Protein AF-A0A526YEN0-F1 (afdb_monomer)

Mean predicted aligned error: 3.42 Å

Secondary structure (DSSP, 8-state):
--SS-SS-SSHHHHHHHHTSTTHHHHHHHHHT-S----PPEE-STT-HHHHTTSS-HHHHHHHHHTT--EEETTEEE-TTS--

Solvent-accessible surface area (backbone atoms only — not comparable to full-atom values): 5179 Å² total; per-residue (Å²): 132,78,97,60,76,96,72,60,97,41,74,65,53,41,51,56,59,58,66,40,90,67,44,60,59,55,52,51,54,62,71,67,47,96,73,86,89,79,70,81,44,55,46,52,85,80,21,67,51,41,74,70,66,77,39,54,69,69,57,45,53,49,44,36,74,74,47,27,53,29,28,47,95,90,42,49,17,28,93,89,68,51,110

Nearest PDB structures (foldseek):
  4l51-assembly1_B  TM=9.568E-01  e=2.896E-05  Escherich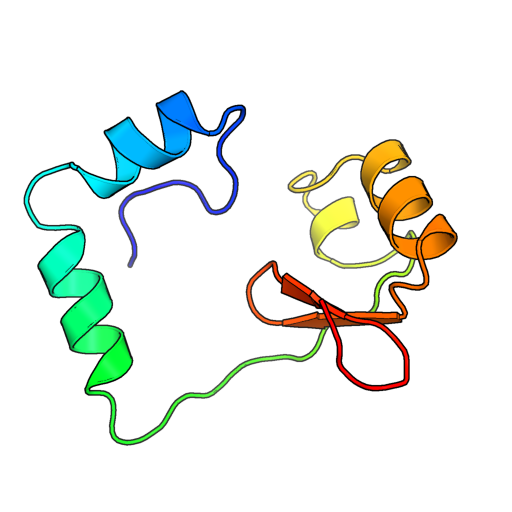ia coli K-12
  4l4z-assembly1_A  TM=9.588E-01  e=3.089E-05  Escherichia coli K-12
  4l51-assembly1_A  TM=9.559E-01  e=3.751E-05  Escherichia coli K-12
  4r9n-assembly1_A  TM=9.309E-01  e=2.511E-03  Listeria monocytogenes EGD-e
  2w48-assembly1_D  TM=7.852E-01  e=1.298E-01  Klebsiella pneumoniae

pLDDT: mean 92.87, std 4.04, range [69.38, 98.12]

Structure (mmCIF, N/CA/C/O backbone):
data_AF-A0A526YEN0-F1
#
_entry.id   AF-A0A526YEN0-F1
#
loop_
_atom_site.group_PDB
_atom_site.id
_atom_site.type_symbol
_atom_site.label_atom_id
_atom_site.label_alt_id
_atom_site.label_comp_id
_atom_site.label_asym_id
_atom_site.label_entity_id
_atom_site.label_seq_id
_atom_site.pdbx_PDB_ins_code
_atom_site.Cartn_x
_atom_site.Cartn_y
_atom_site.Cartn_z
_atom_site.occupancy
_atom_site.B_iso_or_equiv
_atom_site.auth_seq_id
_atom_site.auth_comp_id
_atom_site.auth_asym_id
_atom_site.auth_atom_id
_atom_site.pdbx_PDB_model_num
ATOM 1 N N . VAL A 1 1 ? -9.723 12.541 -1.962 1.00 69.38 1 VAL A N 1
ATOM 2 C CA . VAL A 1 1 ? -8.547 12.129 -1.157 1.00 69.38 1 VAL A CA 1
ATOM 3 C C . VAL A 1 1 ? -9.052 11.231 -0.046 1.00 69.38 1 VAL A C 1
ATOM 5 O O . VAL A 1 1 ? -10.078 11.562 0.535 1.00 69.38 1 VAL A O 1
ATOM 8 N N . MET A 1 2 ? -8.401 10.093 0.189 1.00 86.81 2 MET A N 1
ATOM 9 C CA . MET A 1 2 ? -8.767 9.163 1.261 1.00 86.81 2 MET A CA 1
ATOM 10 C C . MET A 1 2 ? -8.396 9.784 2.623 1.00 86.81 2 MET A C 1
ATOM 12 O O . MET A 1 2 ? -7.225 10.114 2.804 1.00 86.81 2 MET A O 1
ATOM 16 N N . PRO A 1 3 ? -9.334 9.984 3.571 1.00 89.75 3 PRO A N 1
ATOM 17 C CA . PRO A 1 3 ? -9.050 10.673 4.832 1.00 89.75 3 PRO A CA 1
ATOM 18 C C . PRO A 1 3 ? -8.551 9.715 5.930 1.00 89.75 3 PRO A C 1
ATOM 20 O O . PRO A 1 3 ? -8.879 9.877 7.102 1.00 89.75 3 PRO A O 1
ATOM 23 N N . VAL A 1 4 ? -7.763 8.707 5.548 1.00 93.31 4 VAL A N 1
ATOM 24 C CA . VAL A 1 4 ? -7.093 7.756 6.448 1.00 93.31 4 VAL A CA 1
ATOM 25 C C . VAL A 1 4 ? -5.655 7.531 5.968 1.00 93.31 4 VAL A C 1
ATOM 27 O O . VAL A 1 4 ? -5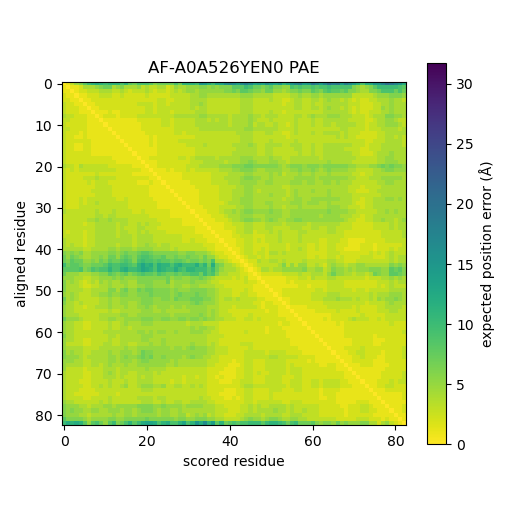.382 7.731 4.780 1.00 93.31 4 VAL A O 1
ATOM 30 N N . PRO A 1 5 ? -4.722 7.155 6.861 1.00 91.69 5 PRO A N 1
ATOM 31 C CA . PRO A 1 5 ? -3.353 6.843 6.462 1.00 91.69 5 PRO A CA 1
ATOM 32 C C . PRO A 1 5 ? -3.294 5.624 5.529 1.00 91.69 5 PRO A C 1
ATOM 34 O O . PRO A 1 5 ? -4.189 4.780 5.529 1.00 91.69 5 PRO A O 1
ATOM 37 N N . MET A 1 6 ? -2.210 5.531 4.751 1.00 89.00 6 MET A N 1
ATOM 38 C CA . MET A 1 6 ? -1.954 4.399 3.851 1.00 89.00 6 MET A CA 1
ATOM 39 C C . MET A 1 6 ? -1.676 3.098 4.618 1.00 89.00 6 MET A C 1
ATOM 41 O O . MET A 1 6 ? -2.212 2.054 4.259 1.00 89.00 6 MET A O 1
ATOM 45 N N . PHE A 1 7 ? -0.888 3.180 5.695 1.00 90.56 7 PHE A N 1
ATOM 46 C CA . PHE A 1 7 ? -0.588 2.067 6.595 1.00 90.56 7 PHE A CA 1
ATOM 47 C C . PHE A 1 7 ? -1.137 2.361 7.992 1.00 90.56 7 PHE A C 1
ATOM 49 O O . PHE A 1 7 ? -1.047 3.486 8.487 1.00 90.56 7 PHE A O 1
ATOM 56 N N . ALA A 1 8 ? -1.721 1.342 8.617 1.00 93.25 8 ALA A N 1
ATOM 57 C CA . ALA A 1 8 ? -2.111 1.364 10.020 1.00 93.25 8 ALA A CA 1
ATOM 58 C C . ALA A 1 8 ? -1.088 0.560 10.826 1.00 93.25 8 ALA A C 1
ATOM 60 O O . ALA A 1 8 ? -0.543 -0.416 10.316 1.00 93.25 8 ALA A O 1
ATOM 61 N N . ASN A 1 9 ? -0.867 0.931 12.085 1.00 90.81 9 ASN A N 1
ATOM 62 C CA . ASN A 1 9 ? 0.111 0.241 12.931 1.00 90.81 9 ASN A CA 1
ATOM 63 C C . ASN A 1 9 ? -0.356 -1.167 13.335 1.00 90.81 9 ASN A C 1
ATOM 65 O O . ASN A 1 9 ? 0.461 -2.032 13.634 1.00 90.81 9 ASN A O 1
ATOM 69 N N . THR A 1 10 ? -1.674 -1.391 13.370 1.00 95.00 10 THR A N 1
ATOM 70 C CA . THR A 1 10 ? -2.291 -2.659 13.772 1.00 95.00 10 THR A CA 1
ATOM 71 C C . THR A 1 10 ? -3.526 -2.982 12.926 1.00 95.00 10 THR A C 1
ATOM 73 O O . THR A 1 10 ? -4.098 -2.121 12.246 1.00 95.00 10 THR A O 1
ATOM 76 N N . VAL A 1 11 ? -3.967 -4.243 12.969 1.00 95.44 11 VAL A N 1
ATOM 77 C CA . VAL A 1 11 ? -5.197 -4.692 12.290 1.00 95.44 11 VAL A CA 1
ATOM 78 C C . VAL A 1 11 ? -6.437 -4.074 12.948 1.00 95.44 11 VAL A C 1
ATOM 80 O O . VAL A 1 11 ? -7.420 -3.747 12.275 1.00 95.44 11 VAL A O 1
ATOM 83 N N . GLU A 1 12 ? -6.378 -3.864 14.257 1.00 97.69 12 GLU A N 1
ATOM 84 C CA . GLU A 1 12 ? -7.393 -3.192 15.057 1.00 97.69 12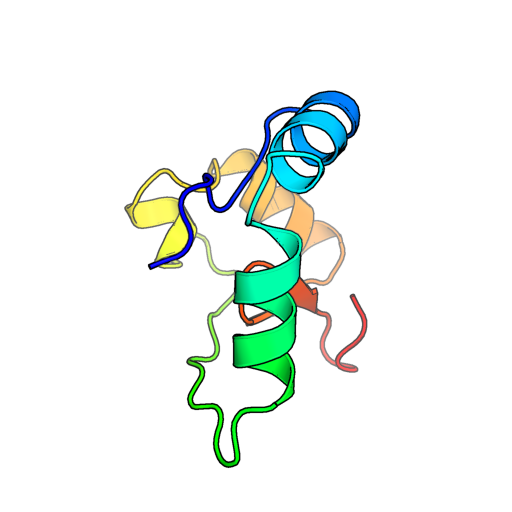 GLU A CA 1
ATOM 85 C C . GLU A 1 12 ? -7.523 -1.724 14.637 1.00 97.69 12 GLU A C 1
ATOM 87 O O . GLU A 1 12 ? -8.629 -1.279 14.323 1.00 97.69 12 GLU A O 1
ATOM 92 N N . ASP A 1 13 ? -6.401 -1.003 14.517 1.00 96.88 13 ASP A N 1
ATOM 93 C CA . ASP A 1 13 ? -6.382 0.380 14.025 1.00 96.88 13 ASP A CA 1
ATOM 94 C C . ASP A 1 13 ? -6.955 0.460 12.613 1.00 96.88 13 ASP A C 1
ATOM 96 O O . ASP A 1 13 ? -7.802 1.308 12.331 1.00 96.88 13 ASP A O 1
ATOM 100 N N . ARG A 1 14 ? -6.558 -0.462 11.725 1.00 95.38 14 ARG A N 1
ATOM 101 C CA . ARG A 1 14 ? -7.121 -0.551 10.372 1.00 95.38 14 ARG A CA 1
ATOM 102 C C . ARG A 1 14 ? -8.640 -0.699 10.418 1.00 95.38 14 ARG A C 1
ATOM 104 O O . ARG A 1 14 ? -9.341 -0.044 9.653 1.00 95.38 14 ARG A O 1
ATOM 111 N N . THR A 1 15 ? -9.155 -1.544 11.304 1.00 96.50 15 THR A N 1
ATOM 112 C CA . THR A 1 15 ? -10.599 -1.764 11.451 1.00 96.50 15 THR A CA 1
ATOM 113 C C . THR A 1 15 ? -11.307 -0.495 11.924 1.00 96.50 15 THR A C 1
ATOM 115 O O . THR A 1 15 ? -12.333 -0.120 11.358 1.00 96.50 15 THR A O 1
ATOM 118 N N . VAL A 1 16 ? -10.735 0.213 12.902 1.00 96.50 16 VAL A N 1
ATOM 119 C CA . VAL A 1 16 ? -11.272 1.488 13.401 1.00 96.50 16 VAL A CA 1
ATOM 120 C C . VAL A 1 16 ? -11.257 2.566 12.315 1.00 96.50 16 VAL A C 1
ATOM 122 O O . VAL A 1 16 ? -12.262 3.255 12.130 1.00 96.50 16 VAL A O 1
ATOM 125 N N . LEU A 1 17 ? -10.151 2.698 11.578 1.00 96.00 17 LEU A N 1
ATOM 126 C CA . LEU A 1 17 ? -9.992 3.666 10.490 1.00 96.00 17 LEU A CA 1
ATOM 127 C C . LEU A 1 17 ? -10.986 3.404 9.355 1.00 96.00 17 LEU A C 1
ATOM 129 O O . LEU A 1 17 ? -11.638 4.332 8.884 1.00 96.00 17 LEU A O 1
ATOM 133 N N . LEU A 1 18 ? -11.150 2.145 8.947 1.00 94.38 18 LEU A N 1
ATOM 134 C CA . LEU A 1 18 ? -12.095 1.774 7.891 1.00 94.38 18 LEU A CA 1
ATOM 135 C C . LEU A 1 18 ? -13.560 1.860 8.335 1.00 94.38 18 LEU A C 1
ATOM 137 O O . LEU A 1 18 ? -14.437 2.021 7.492 1.00 94.38 18 LEU A O 1
ATOM 141 N N . GLY A 1 19 ? -13.827 1.787 9.641 1.00 95.38 19 GLY A N 1
ATOM 142 C CA . GLY A 1 19 ? -15.159 1.968 10.216 1.00 95.38 19 GLY A CA 1
ATOM 143 C C . GLY A 1 19 ? -15.604 3.428 10.353 1.00 95.38 19 GLY A C 1
ATOM 144 O O . GLY A 1 19 ? -16.737 3.675 10.767 1.00 95.38 19 GLY A O 1
ATOM 145 N N . GLN A 1 20 ? -14.746 4.408 10.039 1.00 95.81 20 GLN A N 1
ATOM 146 C CA . GLN A 1 20 ? -15.131 5.817 10.109 1.00 95.81 2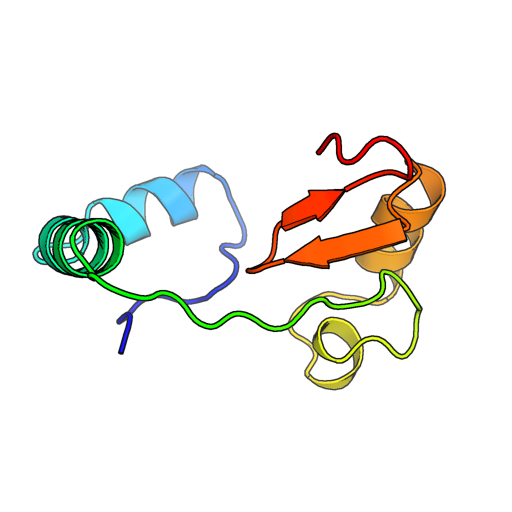0 GLN A CA 1
ATOM 147 C C . GLN A 1 20 ? -16.209 6.146 9.068 1.00 95.81 20 GLN A C 1
ATOM 149 O O . GLN A 1 20 ? -16.196 5.666 7.932 1.00 95.81 20 GLN A O 1
ATOM 154 N N . LYS A 1 21 ? -17.154 7.007 9.456 1.00 94.62 21 LYS A N 1
ATOM 155 C CA . LYS A 1 21 ? -18.264 7.420 8.592 1.00 94.62 21 LYS A CA 1
ATOM 156 C C . LYS A 1 21 ? -17.738 8.038 7.292 1.00 94.62 21 LYS A C 1
ATOM 158 O O . LYS A 1 21 ? -16.922 8.955 7.335 1.00 94.62 21 LYS A O 1
ATOM 163 N N . GLY A 1 22 ? -18.259 7.586 6.152 1.00 93.12 22 GLY A N 1
ATOM 164 C CA . GLY A 1 22 ? -17.891 8.104 4.834 1.00 93.12 22 GLY A CA 1
ATOM 165 C C . GLY A 1 22 ? -16.719 7.379 4.166 1.00 93.12 22 GLY A C 1
ATOM 166 O O . GLY A 1 22 ? -16.481 7.608 2.983 1.00 93.12 22 GLY A O 1
ATOM 167 N N . ILE A 1 23 ? -15.978 6.517 4.878 1.00 95.19 23 ILE A N 1
ATOM 168 C CA . ILE A 1 23 ? -14.840 5.794 4.285 1.00 95.19 23 ILE A CA 1
ATOM 169 C C . ILE A 1 23 ? -15.315 4.770 3.257 1.00 95.19 23 ILE A C 1
ATOM 171 O O . ILE A 1 23 ? -14.768 4.720 2.155 1.00 95.19 23 ILE A O 1
ATOM 175 N N . SER A 1 24 ? -16.358 4.001 3.578 1.00 92.94 24 SER A N 1
ATOM 176 C CA . SER A 1 24 ? -16.976 3.037 2.658 1.00 92.94 24 SER A CA 1
ATOM 177 C C . SER A 1 24 ? -17.357 3.668 1.319 1.00 92.94 24 SER A C 1
ATOM 179 O O . SER A 1 24 ? -17.031 3.129 0.267 1.00 92.94 24 SER A O 1
ATOM 181 N N . GLU A 1 25 ? -17.964 4.850 1.352 1.00 94.81 25 GLU A N 1
ATOM 182 C CA . GLU A 1 25 ? -18.452 5.569 0.182 1.00 94.81 25 GLU A CA 1
ATOM 183 C C . GLU A 1 25 ? -17.299 6.038 -0.717 1.00 94.81 25 GLU A C 1
ATOM 185 O O . GLU A 1 25 ? -17.413 6.005 -1.941 1.00 94.81 25 GLU A O 1
ATOM 190 N N . VAL A 1 26 ? -16.157 6.421 -0.130 1.00 93.81 26 VAL A N 1
ATOM 191 C CA . VAL A 1 26 ? -14.942 6.754 -0.892 1.00 93.81 26 VAL A CA 1
ATOM 192 C C . VAL A 1 26 ? -14.359 5.509 -1.567 1.00 93.81 26 VAL A C 1
ATOM 194 O O . VAL A 1 26 ? -13.939 5.586 -2.723 1.00 93.81 26 VAL A O 1
ATOM 197 N N . PHE A 1 27 ? -14.351 4.357 -0.885 1.00 92.44 27 PHE A N 1
ATOM 198 C CA . PHE A 1 27 ? -13.929 3.091 -1.494 1.00 92.44 27 PHE A CA 1
ATOM 199 C C . PHE A 1 27 ? -14.849 2.676 -2.640 1.00 92.44 27 PHE A C 1
ATOM 201 O O . PHE A 1 27 ? -14.363 2.256 -3.689 1.00 92.44 27 PHE A O 1
ATOM 208 N N . ASP A 1 28 ? -16.161 2.792 -2.458 1.00 94.56 28 ASP A N 1
ATOM 209 C CA . ASP A 1 28 ? -17.132 2.398 -3.476 1.00 94.56 28 ASP A CA 1
ATOM 210 C C . ASP A 1 28 ? -17.061 3.308 -4.704 1.00 94.56 28 ASP A C 1
ATOM 212 O O . ASP A 1 28 ? -17.109 2.810 -5.829 1.00 94.56 28 ASP A O 1
ATOM 216 N N . LEU A 1 29 ? -16.809 4.607 -4.512 1.00 93.88 29 LEU A N 1
ATOM 217 C CA . LEU A 1 29 ? -16.502 5.522 -5.610 1.00 93.88 29 LEU A CA 1
ATOM 218 C C . LEU A 1 29 ? -15.252 5.083 -6.390 1.00 93.88 29 LEU A C 1
ATOM 220 O O . LEU A 1 29 ? -15.263 5.093 -7.617 1.00 93.88 29 LEU A O 1
ATOM 224 N N . GLY A 1 30 ? -14.186 4.676 -5.693 1.00 93.31 30 GLY A N 1
ATOM 225 C CA . GLY A 1 30 ? -12.963 4.181 -6.331 1.00 93.31 30 GLY A CA 1
ATOM 226 C C . GLY A 1 30 ? -13.180 2.889 -7.125 1.00 93.31 30 GLY A C 1
ATOM 227 O O . GLY A 1 30 ? -12.682 2.764 -8.239 1.00 93.31 30 GLY A O 1
ATOM 228 N N . LYS A 1 31 ? -13.965 1.946 -6.589 1.00 94.25 31 LYS A N 1
ATOM 229 C CA . LYS A 1 31 ? -14.310 0.687 -7.276 1.00 94.25 31 LYS A CA 1
ATOM 230 C C . LYS A 1 31 ? -15.197 0.901 -8.502 1.00 94.25 31 LYS A C 1
ATOM 232 O O . LYS A 1 31 ? -15.152 0.091 -9.420 1.00 94.25 31 LYS A O 1
ATOM 237 N N . ALA A 1 32 ? -16.017 1.949 -8.494 1.00 97.06 32 ALA A N 1
ATOM 238 C CA . ALA A 1 32 ? -16.921 2.288 -9.588 1.00 97.06 32 ALA A CA 1
ATOM 239 C C . ALA A 1 32 ? -16.255 3.115 -10.704 1.00 97.06 32 ALA A C 1
ATOM 241 O O . ALA A 1 32 ? -16.931 3.476 -11.663 1.00 97.06 32 ALA A O 1
ATOM 242 N N . ALA A 1 33 ? -14.966 3.448 -10.586 1.00 96.56 33 ALA A N 1
ATOM 243 C CA . ALA A 1 33 ? -14.264 4.229 -11.597 1.00 96.56 33 ALA A CA 1
ATOM 244 C C . ALA A 1 33 ? -14.180 3.483 -12.942 1.00 96.56 33 ALA A C 1
ATOM 246 O O . ALA A 1 33 ? -13.763 2.327 -12.990 1.00 96.56 33 ALA A O 1
ATOM 247 N N . ASP A 1 34 ? -14.488 4.178 -14.042 1.00 98.12 34 ASP A N 1
ATOM 248 C CA . ASP A 1 34 ? -14.360 3.637 -15.405 1.00 98.12 34 ASP A CA 1
ATOM 249 C C . ASP A 1 34 ? -12.897 3.356 -15.797 1.00 98.12 34 ASP A C 1
ATOM 251 O O . ASP A 1 34 ? -12.616 2.526 -16.662 1.00 98.12 34 ASP A O 1
ATOM 255 N N . LEU A 1 35 ? -11.954 4.068 -15.171 1.00 96.88 35 LEU A N 1
ATOM 256 C CA . LEU A 1 35 ? -10.520 3.932 -15.391 1.00 96.88 35 LEU A CA 1
ATOM 257 C C . LEU A 1 35 ? -9.757 4.118 -14.078 1.00 96.88 35 LEU A C 1
ATOM 259 O O . LEU A 1 35 ? -9.925 5.118 -13.378 1.00 96.88 35 LEU A O 1
ATOM 263 N N . LEU A 1 36 ? -8.848 3.185 -13.806 1.00 94.75 36 LEU A N 1
ATOM 264 C CA . LEU A 1 36 ? -7.876 3.264 -12.723 1.00 94.75 36 LEU A CA 1
ATOM 265 C C . LEU A 1 36 ? -6.475 3.386 -13.324 1.00 94.75 36 LEU A C 1
ATOM 267 O O . LEU A 1 36 ? -6.090 2.600 -14.187 1.00 94.75 36 LEU A O 1
ATOM 271 N N . ILE A 1 37 ? -5.711 4.369 -12.853 1.00 95.56 37 ILE A N 1
ATOM 272 C CA . ILE A 1 37 ? -4.300 4.544 -13.203 1.00 95.56 37 ILE A CA 1
ATOM 273 C C . ILE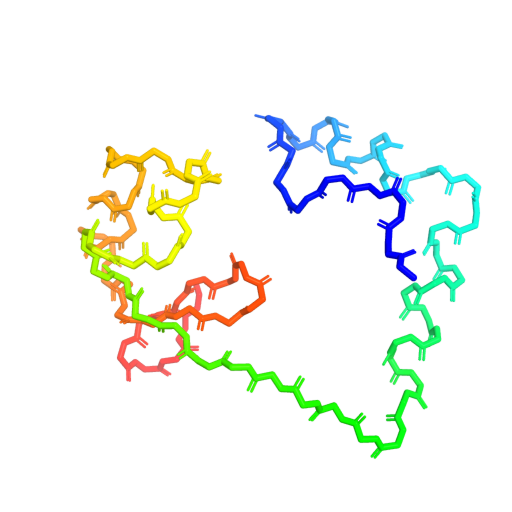 A 1 37 ? -3.499 4.328 -11.925 1.00 95.56 37 ILE A C 1
ATOM 275 O O . ILE A 1 37 ? -3.686 5.052 -10.948 1.00 95.56 37 ILE A O 1
ATOM 279 N N . ALA A 1 38 ? -2.612 3.339 -11.938 1.00 94.25 38 ALA A N 1
ATOM 280 C CA . ALA A 1 38 ? -1.743 3.022 -10.816 1.00 94.25 38 ALA A CA 1
ATOM 281 C C . ALA A 1 38 ? -0.306 2.817 -11.305 1.00 94.25 38 ALA A C 1
ATOM 283 O O . ALA A 1 38 ? -0.078 2.321 -12.408 1.00 94.25 38 ALA A O 1
ATOM 284 N N . GLY A 1 39 ? 0.656 3.240 -10.486 1.00 93.81 39 GLY A N 1
ATOM 285 C CA . GLY A 1 39 ? 2.068 2.945 -10.703 1.00 93.81 39 GLY A CA 1
ATOM 286 C C . GLY A 1 39 ? 2.420 1.574 -10.137 1.00 93.81 39 GLY A C 1
ATOM 287 O O . GLY A 1 39 ? 1.811 1.142 -9.163 1.00 93.81 39 GLY A O 1
ATOM 288 N N . ILE A 1 40 ? 3.412 0.919 -10.734 1.00 93.88 40 ILE A N 1
ATOM 289 C CA . ILE A 1 40 ? 4.005 -0.304 -10.192 1.00 93.88 40 ILE A CA 1
ATOM 290 C C . ILE A 1 40 ? 5.329 0.080 -9.536 1.00 93.88 40 ILE A C 1
ATOM 292 O O . ILE A 1 40 ? 6.202 0.664 -10.184 1.00 93.88 40 ILE A O 1
ATOM 296 N N . GLY A 1 41 ? 5.446 -0.224 -8.249 1.00 92.12 41 GLY A N 1
ATOM 297 C CA . GLY A 1 41 ? 6.655 -0.062 -7.460 1.00 92.12 41 GLY A CA 1
ATOM 298 C C . GLY A 1 41 ? 7.540 -1.306 -7.499 1.00 92.12 41 GLY A C 1
ATOM 299 O O . GLY A 1 41 ? 7.094 -2.413 -7.797 1.00 92.12 41 GLY A O 1
ATOM 300 N N . THR A 1 42 ? 8.815 -1.113 -7.176 1.00 92.44 42 THR A N 1
ATOM 301 C CA . THR A 1 42 ? 9.759 -2.198 -6.879 1.00 92.44 42 THR A CA 1
ATOM 302 C C . THR A 1 42 ? 9.793 -2.448 -5.372 1.00 92.44 42 THR A C 1
ATOM 304 O O . THR A 1 42 ? 9.601 -1.517 -4.588 1.00 92.44 42 THR A O 1
ATOM 307 N N . ALA A 1 43 ? 10.095 -3.676 -4.954 1.00 91.75 43 ALA A N 1
ATOM 308 C CA . ALA A 1 43 ? 10.388 -4.005 -3.559 1.00 91.75 43 ALA A CA 1
ATOM 309 C C . ALA A 1 43 ? 11.880 -3.791 -3.212 1.00 91.75 43 ALA A C 1
ATOM 311 O O . ALA A 1 43 ? 12.470 -4.565 -2.466 1.00 91.75 43 ALA A O 1
ATOM 312 N N . GLU A 1 44 ? 12.559 -2.810 -3.811 1.00 89.19 44 GLU A N 1
ATOM 313 C CA . GLU A 1 44 ? 13.965 -2.474 -3.522 1.00 89.19 44 GLU A CA 1
ATOM 314 C C . GLU A 1 44 ? 14.134 -1.556 -2.304 1.00 89.19 44 GLU A C 1
ATOM 316 O O . GLU A 1 44 ? 13.193 -0.929 -1.825 1.00 89.19 44 GLU A O 1
ATOM 321 N N . ARG A 1 45 ? 15.359 -1.465 -1.776 1.00 80.88 45 ARG A N 1
ATOM 322 C CA . ARG A 1 45 ? 15.652 -0.674 -0.563 1.00 80.88 45 ARG A CA 1
ATOM 323 C C . ARG A 1 45 ? 15.502 0.825 -0.810 1.00 80.88 45 ARG A C 1
ATOM 325 O O . ARG A 1 45 ? 15.270 1.596 0.116 1.00 80.88 45 ARG A O 1
ATOM 332 N N . GLU A 1 46 ? 15.656 1.221 -2.065 1.00 83.38 46 GLU A N 1
ATOM 333 C CA . GLU A 1 46 ? 15.519 2.571 -2.588 1.00 83.38 46 GLU A CA 1
ATOM 334 C C . GLU A 1 46 ? 14.093 2.843 -3.094 1.00 83.38 46 GLU A C 1
ATOM 336 O O . GLU A 1 46 ? 13.835 3.905 -3.665 1.00 83.38 46 GLU A O 1
ATOM 341 N N . ALA A 1 47 ? 13.156 1.906 -2.886 1.00 88.62 47 ALA A N 1
ATOM 342 C CA . ALA A 1 47 ? 11.760 2.085 -3.253 1.00 88.62 47 ALA A CA 1
ATOM 343 C C . ALA A 1 47 ? 11.172 3.343 -2.605 1.00 88.62 47 ALA A C 1
ATOM 345 O O . ALA A 1 47 ? 11.502 3.712 -1.473 1.00 88.62 47 ALA A O 1
ATOM 346 N N . SER A 1 48 ? 10.241 3.980 -3.318 1.00 88.69 48 SER A N 1
ATOM 347 C CA . SER A 1 48 ? 9.682 5.267 -2.902 1.00 88.69 48 SER A CA 1
ATOM 348 C C . SER A 1 48 ? 9.056 5.212 -1.504 1.00 88.69 48 SER A C 1
ATOM 350 O O . SER A 1 48 ? 9.210 6.166 -0.752 1.00 88.69 48 SER A O 1
ATOM 352 N N . LEU A 1 49 ? 8.425 4.091 -1.128 1.00 90.38 49 LEU A N 1
ATOM 353 C CA . LEU A 1 49 ? 7.822 3.898 0.199 1.00 90.38 49 LEU A CA 1
ATOM 354 C C . LEU A 1 49 ? 8.853 3.938 1.338 1.00 90.38 49 LEU A C 1
ATOM 356 O O . LEU A 1 49 ? 8.562 4.465 2.413 1.00 90.38 49 LEU A O 1
ATOM 360 N N . VAL A 1 50 ? 10.069 3.443 1.092 1.00 91.62 50 VAL A N 1
ATOM 361 C CA . VAL A 1 50 ? 11.181 3.519 2.050 1.00 91.62 50 VAL A CA 1
ATOM 362 C C . VAL A 1 50 ? 11.743 4.937 2.095 1.00 91.62 50 VAL A C 1
ATOM 364 O O . VAL A 1 50 ? 11.988 5.479 3.172 1.00 91.62 50 VAL A O 1
ATOM 367 N N . ALA A 1 51 ? 11.914 5.573 0.931 1.00 89.88 51 ALA A N 1
ATOM 368 C CA . ALA A 1 51 ? 12.443 6.932 0.834 1.00 89.88 51 ALA A CA 1
ATOM 369 C C . ALA A 1 51 ? 11.544 7.974 1.524 1.00 89.88 51 ALA A C 1
ATOM 371 O O . ALA A 1 51 ? 12.049 8.936 2.102 1.00 89.88 51 ALA A O 1
ATOM 372 N N . THR A 1 52 ? 10.223 7.777 1.501 1.00 89.69 52 THR A N 1
ATOM 373 C CA . THR A 1 52 ? 9.251 8.645 2.182 1.00 89.69 52 THR A CA 1
ATOM 374 C C . THR A 1 52 ? 9.029 8.284 3.652 1.00 89.69 52 THR A C 1
ATOM 376 O O . THR A 1 52 ? 8.264 8.971 4.323 1.00 89.69 52 THR A O 1
ATOM 379 N N . GLY A 1 53 ? 9.653 7.211 4.155 1.00 89.44 53 GLY A N 1
ATOM 380 C CA . GLY A 1 53 ? 9.454 6.722 5.522 1.00 89.44 53 GLY A CA 1
ATOM 381 C C . GLY A 1 53 ? 8.062 6.141 5.782 1.00 89.44 53 GLY A C 1
ATOM 382 O O . GLY A 1 53 ? 7.624 6.122 6.926 1.00 89.44 53 GLY A O 1
ATOM 383 N N . MET A 1 54 ? 7.351 5.705 4.734 1.00 89.81 54 MET A N 1
ATOM 384 C CA . MET A 1 54 ? 6.060 5.017 4.880 1.00 89.81 54 MET A CA 1
ATOM 385 C C . MET A 1 54 ? 6.234 3.562 5.317 1.00 89.81 54 MET A C 1
ATOM 387 O O . MET A 1 54 ? 5.345 3.020 5.961 1.00 89.81 54 MET A O 1
ATOM 391 N N . ILE A 1 55 ? 7.359 2.954 4.940 1.00 91.12 55 ILE A N 1
ATOM 392 C CA . ILE A 1 55 ? 7.780 1.611 5.337 1.00 91.12 55 ILE A CA 1
ATOM 393 C C . ILE A 1 55 ? 9.226 1.708 5.815 1.00 91.12 55 ILE A C 1
ATOM 395 O O . ILE A 1 55 ? 10.060 2.375 5.190 1.00 91.12 55 ILE A O 1
ATOM 399 N N . GLU A 1 56 ? 9.544 1.041 6.915 1.00 91.75 56 GLU A N 1
ATOM 400 C CA . GLU A 1 56 ? 10.904 0.968 7.418 1.00 91.75 56 GLU A CA 1
ATOM 401 C C . GLU A 1 56 ? 11.782 0.074 6.535 1.00 91.75 56 GLU A C 1
ATOM 403 O O . GLU A 1 56 ? 11.348 -0.913 5.940 1.00 91.75 56 GLU A O 1
ATOM 408 N N . LYS A 1 57 ? 13.089 0.359 6.499 1.00 92.56 57 LYS A N 1
ATOM 409 C CA . LYS A 1 57 ? 14.044 -0.475 5.750 1.00 92.56 57 LYS A CA 1
ATOM 410 C C . LYS A 1 57 ? 13.962 -1.950 6.154 1.00 92.56 57 LYS A C 1
ATOM 412 O O . LYS A 1 57 ? 14.055 -2.809 5.289 1.00 92.56 57 LYS A O 1
ATOM 417 N N . GLY A 1 58 ? 13.794 -2.236 7.448 1.00 93.69 58 GLY A N 1
ATOM 418 C CA . GLY A 1 58 ? 13.703 -3.605 7.963 1.00 93.69 58 GLY A CA 1
ATOM 419 C C . GLY A 1 58 ? 12.476 -4.366 7.453 1.00 93.69 58 GLY A C 1
ATOM 420 O O . GLY A 1 58 ? 12.602 -5.535 7.091 1.00 93.69 58 GLY A O 1
ATOM 421 N N . GLU A 1 59 ? 11.332 -3.688 7.359 1.00 92.56 59 GLU A N 1
ATOM 422 C CA . GLU A 1 59 ? 10.081 -4.239 6.824 1.00 92.56 59 GLU A CA 1
ATOM 423 C C . GLU A 1 59 ? 10.212 -4.538 5.324 1.00 92.56 59 GLU A C 1
ATOM 425 O O . GLU A 1 59 ? 9.828 -5.614 4.867 1.00 92.56 59 GLU A O 1
ATOM 430 N N . MET A 1 60 ? 10.852 -3.646 4.558 1.00 94.44 60 MET A N 1
ATOM 431 C CA . MET A 1 60 ? 11.134 -3.897 3.139 1.00 94.44 60 MET A CA 1
ATOM 432 C C . MET A 1 60 ? 12.076 -5.093 2.937 1.00 94.44 60 MET A C 1
ATOM 434 O O . MET A 1 60 ? 11.858 -5.914 2.047 1.00 94.44 60 MET A O 1
ATOM 438 N N . GLU A 1 61 ? 13.106 -5.247 3.778 1.00 94.44 61 GLU A N 1
ATOM 439 C CA . GLU A 1 61 ? 13.948 -6.450 3.731 1.00 94.44 61 GLU A CA 1
ATOM 440 C C . GLU A 1 61 ? 13.142 -7.723 4.003 1.00 94.44 61 GLU A C 1
ATOM 442 O O . GLU A 1 61 ? 13.436 -8.769 3.431 1.00 94.44 61 GLU A O 1
ATOM 447 N N . GLU A 1 62 ? 12.149 -7.671 4.892 1.00 94.06 62 GLU A N 1
ATOM 448 C CA . GLU A 1 62 ? 11.286 -8.816 5.174 1.00 94.06 62 GLU A CA 1
ATOM 449 C C . GLU A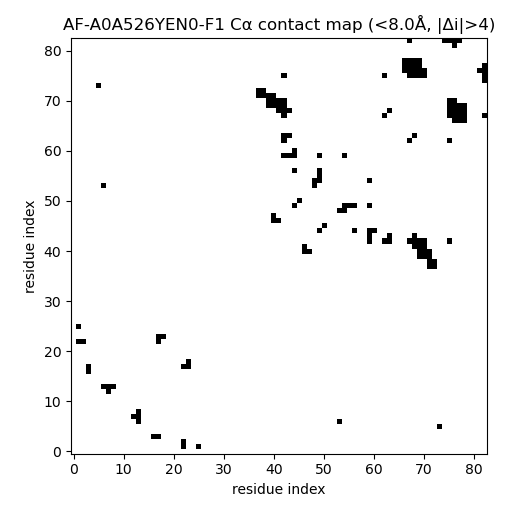 1 62 ? 10.412 -9.190 3.983 1.00 94.06 62 GLU A C 1
ATOM 451 O O . GLU A 1 62 ? 10.392 -10.357 3.592 1.00 94.06 62 GLU A O 1
ATOM 456 N N . ILE A 1 63 ? 9.786 -8.199 3.353 1.00 94.44 63 ILE A N 1
ATOM 457 C CA . ILE A 1 63 ? 9.023 -8.380 2.115 1.00 94.44 63 ILE A CA 1
ATOM 458 C C . ILE A 1 63 ? 9.884 -9.068 1.049 1.00 94.44 63 ILE A C 1
ATOM 460 O O . ILE A 1 63 ? 9.475 -10.080 0.477 1.00 94.44 63 ILE A O 1
ATOM 464 N N . ARG A 1 64 ? 11.112 -8.580 0.830 1.00 93.88 64 ARG A N 1
ATOM 465 C CA . ARG A 1 64 ? 12.052 -9.176 -0.134 1.00 93.88 64 ARG A CA 1
ATOM 466 C C . ARG A 1 64 ? 12.434 -10.606 0.226 1.00 93.88 64 ARG A C 1
ATOM 468 O O . ARG A 1 64 ? 12.464 -11.468 -0.648 1.00 93.88 64 ARG A O 1
ATOM 475 N N . ARG A 1 65 ? 12.734 -10.879 1.503 1.00 94.75 65 ARG A N 1
ATOM 476 C CA . ARG A 1 65 ? 13.060 -12.240 1.972 1.00 94.75 65 ARG A CA 1
ATOM 477 C C . ARG A 1 65 ? 11.907 -13.214 1.745 1.00 94.75 65 ARG A C 1
ATOM 479 O O . ARG A 1 65 ? 12.166 -14.386 1.493 1.00 94.75 65 ARG A O 1
ATOM 486 N N . ASN A 1 66 ? 10.673 -12.725 1.800 1.00 94.56 66 ASN A N 1
ATOM 487 C CA . ASN A 1 66 ? 9.466 -13.504 1.539 1.00 94.56 66 ASN A CA 1
ATOM 488 C C . ASN A 1 66 ? 9.127 -13.620 0.040 1.00 94.56 66 ASN A C 1
ATOM 490 O O . ASN A 1 66 ? 8.094 -14.187 -0.300 1.00 94.56 66 ASN A O 1
ATOM 494 N N . GLY A 1 67 ? 9.998 -13.134 -0.853 1.00 94.62 67 GLY A N 1
ATOM 495 C CA . GLY A 1 67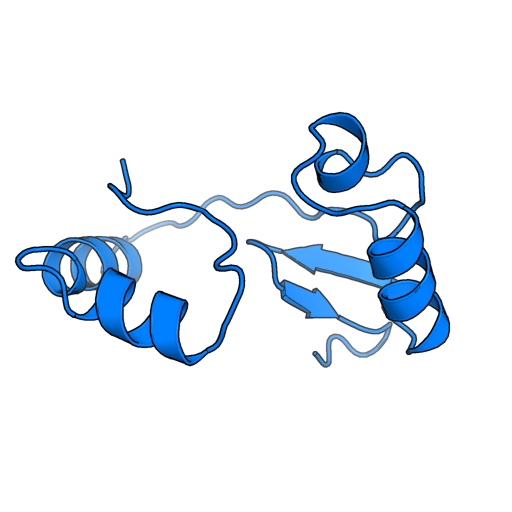 ? 9.851 -13.264 -2.304 1.00 94.62 67 GLY A CA 1
ATOM 496 C C . GLY A 1 67 ? 9.193 -12.068 -2.988 1.00 94.62 67 GLY A C 1
ATOM 497 O O . GLY A 1 67 ? 9.010 -12.111 -4.199 1.00 94.62 67 GLY A O 1
ATOM 498 N N . GLY A 1 68 ? 8.870 -10.997 -2.257 1.00 95.75 68 GLY A N 1
ATOM 499 C CA . GLY A 1 68 ? 8.291 -9.789 -2.838 1.00 95.75 68 GLY A CA 1
ATOM 500 C C . GLY A 1 68 ? 9.249 -9.119 -3.824 1.00 95.75 68 GLY A C 1
ATOM 501 O O . GLY A 1 68 ? 10.374 -8.761 -3.465 1.00 95.75 68 GLY A O 1
ATOM 502 N N . VAL A 1 69 ? 8.793 -8.931 -5.063 1.00 95.44 69 VAL A N 1
ATOM 503 C CA . VAL A 1 69 ? 9.559 -8.290 -6.146 1.00 95.44 69 VAL A CA 1
ATOM 504 C C . VAL A 1 69 ? 8.933 -6.977 -6.610 1.00 95.44 69 VAL A C 1
ATOM 506 O O . VAL A 1 69 ? 9.650 -6.094 -7.080 1.00 95.44 69 VAL A O 1
ATOM 509 N N . GLY A 1 70 ? 7.618 -6.822 -6.446 1.00 95.00 70 GLY A N 1
ATOM 510 C CA . GLY A 1 70 ? 6.880 -5.639 -6.874 1.00 95.00 70 GLY A CA 1
ATOM 511 C C . GLY A 1 70 ? 5.865 -5.162 -5.845 1.00 95.00 70 GLY A C 1
ATOM 512 O O . GLY A 1 70 ? 5.573 -5.855 -4.870 1.00 95.00 70 GLY A O 1
ATOM 513 N N . GLU A 1 71 ? 5.357 -3.954 -6.070 1.00 95.31 71 GLU A N 1
ATOM 514 C CA . GLU A 1 71 ? 4.377 -3.282 -5.223 1.00 95.31 71 GLU A CA 1
ATOM 515 C C . GLU A 1 71 ? 3.308 -2.574 -6.067 1.00 95.31 71 GLU A C 1
ATOM 517 O O . GLU A 1 71 ? 3.596 -2.016 -7.128 1.00 95.31 71 GLU A O 1
ATOM 522 N N . LEU A 1 72 ? 2.062 -2.610 -5.601 1.00 94.19 72 LEU A N 1
ATOM 523 C CA . LEU A 1 72 ? 0.937 -1.886 -6.183 1.00 94.19 72 LEU A CA 1
ATOM 524 C C . LEU A 1 72 ? -0.041 -1.468 -5.078 1.00 94.19 72 LEU A C 1
ATOM 526 O O . LEU A 1 72 ? -0.679 -2.315 -4.458 1.00 94.19 72 LEU A O 1
ATOM 530 N N . LEU A 1 73 ? -0.214 -0.161 -4.866 1.00 91.38 73 LEU A N 1
ATOM 531 C CA . LEU A 1 73 ? -1.143 0.403 -3.869 1.00 91.38 73 LEU A CA 1
ATOM 532 C C . LEU A 1 73 ? -0.915 -0.120 -2.433 1.00 91.38 73 LEU A C 1
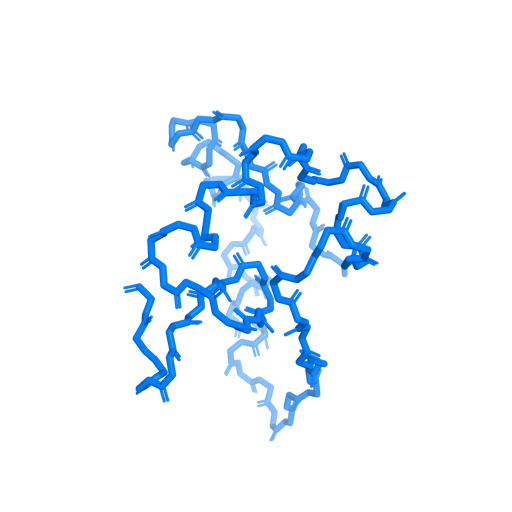ATOM 534 O O . LEU A 1 73 ? -1.861 -0.309 -1.672 1.00 91.38 73 LEU A O 1
ATOM 538 N N . GLY A 1 74 ? 0.341 -0.348 -2.060 1.00 90.38 74 GLY A N 1
ATOM 539 C CA . GLY A 1 74 ? 0.770 -0.907 -0.780 1.00 90.38 74 GLY A CA 1
ATOM 540 C C . GLY A 1 74 ? 0.726 -2.436 -0.714 1.00 9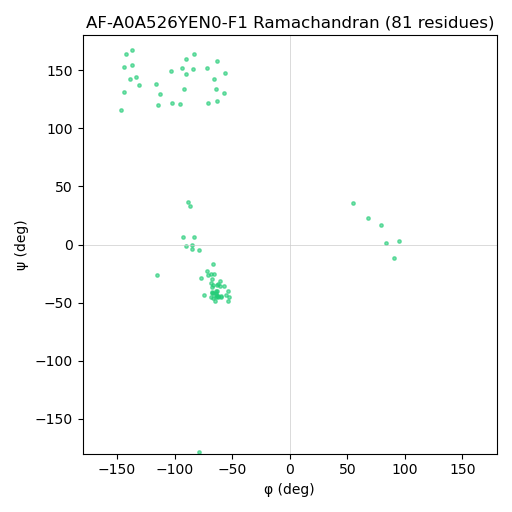0.38 74 GLY A C 1
ATOM 541 O O . GLY A 1 74 ? 1.053 -2.997 0.330 1.00 90.38 74 GLY A O 1
ATOM 542 N N . HIS A 1 75 ? 0.338 -3.116 -1.797 1.00 92.94 75 HIS A N 1
ATOM 543 C CA . HIS A 1 75 ? 0.348 -4.574 -1.888 1.00 92.94 75 HIS A CA 1
ATOM 544 C C . HIS A 1 75 ? 1.626 -5.059 -2.554 1.00 92.94 75 HIS A C 1
ATOM 546 O O . HIS A 1 75 ? 1.888 -4.724 -3.707 1.00 92.94 75 HIS A O 1
ATOM 552 N N . PHE A 1 76 ? 2.387 -5.878 -1.840 1.00 95.12 76 PHE A N 1
ATOM 553 C CA . PHE A 1 76 ? 3.582 -6.519 -2.368 1.00 95.12 76 PHE A CA 1
ATOM 554 C C . PHE A 1 76 ? 3.235 -7.867 -2.985 1.00 95.12 76 PHE A C 1
ATOM 556 O O . PHE A 1 76 ? 2.319 -8.534 -2.514 1.00 95.12 76 PHE A O 1
ATOM 563 N N . PHE A 1 77 ? 3.953 -8.251 -4.035 1.00 96.69 77 PHE A N 1
ATOM 564 C CA . PHE A 1 77 ? 3.731 -9.516 -4.728 1.00 96.69 77 PHE A CA 1
ATOM 565 C C . PHE A 1 77 ? 5.036 -10.141 -5.226 1.00 96.69 77 PHE A C 1
ATOM 567 O O . PHE A 1 77 ? 6.018 -9.437 -5.486 1.00 96.69 77 PHE A O 1
ATOM 574 N N . ASP A 1 78 ? 5.032 -11.469 -5.336 1.00 95.88 78 ASP A N 1
ATOM 575 C CA . ASP A 1 78 ? 6.122 -12.282 -5.875 1.00 95.88 78 ASP A CA 1
ATOM 576 C C . ASP A 1 78 ? 6.173 -12.278 -7.416 1.00 95.88 78 ASP A C 1
ATOM 578 O O . ASP A 1 78 ? 5.400 -11.594 -8.093 1.00 95.88 78 ASP A O 1
ATOM 582 N N . ASP A 1 79 ? 7.123 -13.018 -7.991 1.00 95.00 79 ASP A N 1
ATOM 583 C CA . ASP A 1 79 ? 7.331 -13.116 -9.441 1.00 95.00 79 ASP A CA 1
ATOM 584 C C . ASP A 1 79 ? 6.184 -13.821 -10.188 1.00 95.00 79 ASP A C 1
ATOM 586 O O . ASP A 1 79 ? 6.036 -13.647 -11.400 1.00 95.00 79 ASP A O 1
ATOM 590 N N . ALA A 1 80 ? 5.332 -14.552 -9.467 1.00 95.81 80 ALA A N 1
ATOM 591 C CA . ALA A 1 80 ? 4.085 -15.117 -9.964 1.00 95.81 80 ALA A CA 1
ATOM 592 C C . ALA A 1 80 ? 2.878 -14.173 -9.774 1.00 95.81 80 ALA A C 1
ATOM 594 O O . ALA A 1 80 ? 1.765 -14.514 -10.185 1.00 95.81 80 ALA A O 1
ATOM 595 N N . GLY A 1 81 ? 3.078 -12.989 -9.182 1.00 93.56 81 GLY A N 1
ATOM 596 C CA . GLY A 1 81 ? 2.033 -12.000 -8.910 1.00 93.56 81 GLY A CA 1
ATOM 597 C C . GLY A 1 81 ? 1.180 -12.315 -7.679 1.00 93.56 81 GLY A C 1
ATOM 598 O O . GLY A 1 81 ? 0.083 -11.769 -7.540 1.00 93.56 81 GLY A O 1
ATOM 599 N N . LYS A 1 82 ? 1.643 -13.200 -6.793 1.00 93.56 82 LYS A N 1
ATOM 600 C CA . LYS A 1 82 ? 0.949 -13.564 -5.558 1.00 93.56 82 LYS A CA 1
ATOM 601 C C . LYS A 1 82 ? 1.417 -12.680 -4.398 1.00 93.56 82 LYS A C 1
ATOM 603 O O . LYS A 1 82 ? 2.614 -12.481 -4.218 1.00 93.56 82 LYS A O 1
ATOM 608 N N . ALA A 1 83 ? 0.457 -12.179 -3.621 1.00 84.31 83 ALA A N 1
ATOM 609 C CA . ALA A 1 83 ? 0.687 -11.452 -2.370 1.00 84.31 83 ALA A CA 1
ATOM 610 C C . ALA A 1 83 ? 0.853 -12.385 -1.160 1.00 84.31 83 ALA A C 1
ATOM 612 O O . ALA A 1 83 ? 0.254 -13.492 -1.171 1.00 84.31 83 ALA A O 1
#

Radius of gyration: 14.36 Å; Cα contacts (8 Å, |Δi|>4): 79; chains: 1; bounding box: 34×27×30 Å

Sequence (83 aa):
VMPVPMFANTVEDRTVLLGQKGISEVFDLGKAADLLIAGIGTAEREASLVATGMIEKGEMEEIRRNGGVGELLGHFFDDAGKA

Foldseek 3Di:
DQPADLDDPDPVRVVVSCPDPPNVVVVVVVVPDPDDDWDKWFLDLPIPCCVVVVDPSVRSVVLVVVQFGIDTSRDTAHPVRHD